Protein AF-A0A923X790-F1 (afdb_monomer)

Nearest PDB structures (foldseek):
  6oiu-assembly2_B  TM=9.367E-01  e=1.792E-03  Toxoplasma gondii ME49
  4r5t-assembly1_A  TM=8.410E-01  e=2.350E-03  Plasmodium falciparum FcB1/Columbia
  4j3b-assembly1_A  TM=9.345E-01  e=3.828E-03  Plasmodium falciparum FcB1/Columbia
  8t83-assembly1_A  TM=8.402E-01  e=2.226E-03  Plasmodium falciparum
  8t7p-assembly1_A  TM=8.394E-01  e=4.504E-03  Plasmodium falciparum

Sequence (93 aa):
GKNPNSIYAFHGIFGKNFAAFNSNDGQTYAWNCDQILGIDKWNPQVAARLCNSFTFVKKLPTTQKEKAVAQITRVLADANLSKNSRELLEKCI

Structure (mmCIF, N/CA/C/O backbone):
data_AF-A0A923X790-F1
#
_entry.id   AF-A0A923X790-F1
#
loop_
_atom_site.group_PDB
_atom_site.id
_atom_site.type_symbol
_atom_site.label_atom_id
_atom_site.label_alt_id
_atom_site.label_comp_id
_atom_site.label_asym_id
_atom_site.label_entity_id
_atom_site.label_seq_id
_atom_site.pdbx_PDB_ins_code
_atom_site.Cartn_x
_atom_site.Cartn_y
_atom_site.Cartn_z
_atom_site.occupancy
_atom_site.B_iso_or_equiv
_atom_site.auth_seq_id
_atom_site.auth_comp_id
_atom_site.auth_asym_id
_atom_site.auth_atom_id
_atom_site.pdbx_PDB_model_num
ATOM 1 N N . GLY A 1 1 ? 11.324 3.789 -24.883 1.00 40.81 1 GLY A N 1
ATOM 2 C CA . GLY A 1 1 ? 11.412 4.527 -23.607 1.00 40.81 1 GLY A CA 1
ATOM 3 C C . GLY A 1 1 ? 10.017 4.686 -23.046 1.00 40.81 1 GLY A C 1
ATOM 4 O O . GLY A 1 1 ? 9.139 5.100 -23.791 1.00 40.81 1 GLY A O 1
ATOM 5 N N . LYS A 1 2 ? 9.777 4.266 -21.797 1.00 47.09 2 LYS A N 1
ATOM 6 C CA . LYS A 1 2 ? 8.452 4.346 -21.159 1.00 47.09 2 LYS A CA 1
ATOM 7 C C . LYS A 1 2 ? 8.029 5.811 -21.023 1.00 47.09 2 LYS A C 1
ATOM 9 O O . LYS A 1 2 ? 8.810 6.651 -20.592 1.00 47.09 2 LYS A O 1
ATOM 14 N N . ASN A 1 3 ? 6.814 6.080 -21.482 1.00 46.72 3 ASN A N 1
ATOM 15 C CA . ASN A 1 3 ? 6.314 7.392 -21.864 1.00 46.72 3 ASN A CA 1
ATOM 16 C C . ASN A 1 3 ? 6.050 8.284 -20.622 1.00 46.72 3 ASN A C 1
ATOM 18 O O . ASN A 1 3 ? 5.297 7.858 -19.741 1.00 46.72 3 ASN A O 1
ATOM 22 N N . PRO A 1 4 ? 6.602 9.512 -20.543 1.00 50.41 4 PRO A N 1
ATOM 23 C CA . PRO A 1 4 ? 6.342 10.472 -19.458 1.00 50.41 4 PRO A CA 1
ATOM 24 C C . PRO A 1 4 ? 4.850 10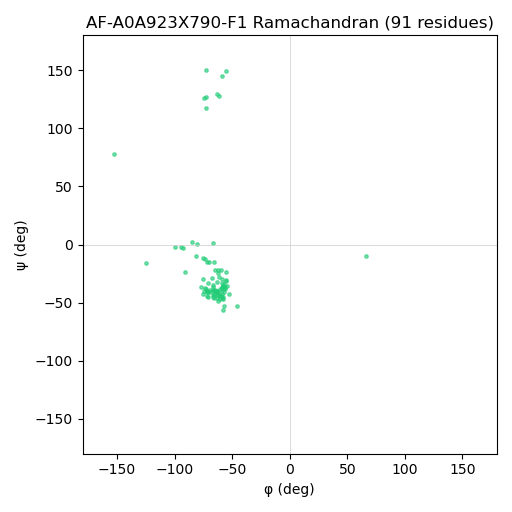.787 -19.248 1.00 50.41 4 PRO A C 1
ATOM 26 O O . PRO A 1 4 ? 4.428 11.139 -18.148 1.00 50.41 4 PRO A O 1
ATOM 29 N N . ASN A 1 5 ? 4.031 10.598 -20.286 1.00 55.62 5 ASN A N 1
ATOM 30 C CA . ASN A 1 5 ? 2.596 10.883 -20.273 1.00 55.62 5 ASN A CA 1
ATOM 31 C C . ASN A 1 5 ? 1.799 10.054 -19.247 1.00 55.62 5 ASN A C 1
ATOM 33 O O . ASN A 1 5 ? 0.797 10.543 -18.724 1.00 55.62 5 ASN A O 1
ATOM 37 N N . SER A 1 6 ? 2.251 8.843 -18.8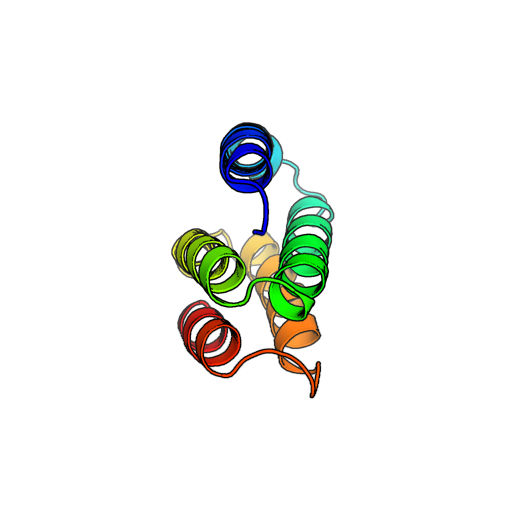84 1.00 59.09 6 SER A N 1
ATOM 38 C CA . SER A 1 6 ? 1.573 8.038 -17.853 1.00 59.09 6 SER A CA 1
ATOM 39 C C . SER A 1 6 ? 1.665 8.658 -16.459 1.00 59.09 6 SER A C 1
ATOM 41 O O . SER A 1 6 ? 0.753 8.477 -15.661 1.00 59.09 6 SER A O 1
ATOM 43 N N . ILE A 1 7 ? 2.725 9.418 -16.165 1.00 55.62 7 ILE A N 1
ATOM 44 C CA . ILE A 1 7 ? 2.925 10.058 -14.856 1.00 55.62 7 ILE A CA 1
ATOM 45 C C . ILE A 1 7 ? 1.970 11.252 -14.690 1.00 55.62 7 ILE A C 1
ATOM 47 O O . ILE A 1 7 ? 1.412 11.454 -13.613 1.00 55.62 7 ILE A O 1
ATOM 51 N N . TYR A 1 8 ? 1.707 12.010 -15.757 1.00 56.81 8 TYR A N 1
ATOM 52 C CA . TYR A 1 8 ? 0.780 13.149 -15.717 1.00 56.81 8 TYR A CA 1
ATOM 53 C C . TYR A 1 8 ? -0.692 12.725 -15.680 1.00 56.81 8 TYR A C 1
ATOM 55 O O . TYR A 1 8 ? -1.453 13.254 -14.868 1.00 56.81 8 TYR A O 1
ATOM 63 N N . ALA A 1 9 ? -1.086 11.728 -16.485 1.00 60.97 9 ALA A N 1
ATOM 64 C CA . ALA A 1 9 ? -2.426 11.132 -16.404 1.00 60.97 9 ALA A CA 1
ATOM 65 C C . ALA A 1 9 ? -2.712 10.618 -14.984 1.00 60.97 9 ALA A C 1
ATOM 67 O O . ALA A 1 9 ? -3.795 10.796 -14.434 1.00 60.97 9 ALA A O 1
ATOM 68 N N . PHE A 1 10 ? -1.687 10.060 -14.354 1.00 58.06 10 PHE A N 1
ATOM 69 C CA . PHE A 1 10 ? -1.738 9.546 -13.006 1.00 58.06 10 PHE A CA 1
ATOM 70 C C . PHE A 1 10 ? -1.824 10.601 -11.906 1.00 58.06 10 PHE A C 1
ATOM 72 O O . PHE A 1 10 ? -2.643 10.456 -11.004 1.00 58.06 10 PHE A O 1
ATOM 79 N N . HIS A 1 11 ? -1.037 11.677 -11.982 1.00 57.75 11 HIS A N 1
ATOM 80 C CA . HIS A 1 11 ? -1.189 12.809 -11.068 1.00 57.75 11 HIS A CA 1
ATOM 81 C C . HIS A 1 11 ? -2.614 13.387 -11.137 1.00 57.75 11 HIS A C 1
ATOM 83 O O . HIS A 1 11 ? -3.192 13.720 -10.101 1.00 57.75 11 HIS A O 1
ATOM 89 N N . GLY A 1 12 ? -3.215 13.420 -12.333 1.00 57.75 12 GLY A N 1
ATOM 90 C CA . GLY A 1 12 ? -4.614 13.806 -12.526 1.00 57.75 12 GLY A CA 1
ATOM 91 C C . GLY A 1 12 ? -5.619 12.833 -11.898 1.00 57.75 12 GLY A C 1
ATOM 92 O O . GLY A 1 12 ? -6.601 13.269 -11.301 1.00 57.75 12 GLY A O 1
ATOM 93 N N . ILE A 1 13 ? -5.373 11.524 -11.985 1.00 56.28 13 ILE A N 1
ATOM 94 C CA . ILE A 1 13 ? -6.229 10.498 -11.373 1.00 56.28 13 ILE A CA 1
ATOM 95 C C . ILE A 1 13 ? -6.099 10.517 -9.843 1.00 56.28 13 ILE A C 1
ATOM 97 O O . ILE A 1 13 ? -7.105 10.540 -9.141 1.00 56.28 13 ILE A O 1
ATOM 101 N N . PHE A 1 14 ? -4.880 10.594 -9.307 1.00 56.44 14 PHE A N 1
ATOM 102 C CA . PHE A 1 14 ? -4.645 10.607 -7.863 1.00 56.44 14 PHE A CA 1
ATOM 103 C C . PHE A 1 14 ? -5.199 11.876 -7.194 1.00 56.44 14 PHE A C 1
ATOM 105 O O . PHE A 1 14 ? -5.819 11.793 -6.135 1.00 56.44 14 PHE A O 1
ATOM 112 N N . GLY A 1 15 ? -5.066 13.040 -7.844 1.00 54.75 15 GLY A N 1
ATOM 113 C CA . GLY A 1 15 ? -5.672 14.295 -7.383 1.00 54.75 15 GLY A CA 1
ATOM 114 C C . GLY A 1 15 ? -7.205 14.255 -7.360 1.00 54.75 15 GLY A C 1
ATOM 115 O O . GLY A 1 15 ? -7.815 14.699 -6.389 1.00 54.75 15 GLY A O 1
ATOM 116 N N . LYS A 1 16 ? -7.840 13.652 -8.377 1.00 52.22 16 LYS A N 1
ATOM 117 C CA . LYS A 1 16 ? -9.296 13.413 -8.392 1.00 52.22 16 LYS A CA 1
ATOM 118 C C . LYS A 1 16 ? -9.731 12.397 -7.330 1.00 52.22 16 LYS A C 1
ATOM 120 O O . LYS A 1 16 ? -10.788 12.555 -6.728 1.00 52.22 16 LYS A O 1
ATOM 125 N N . ASN A 1 17 ? -8.904 11.392 -7.049 1.00 54.62 17 ASN A N 1
ATOM 126 C CA . ASN A 1 17 ? -9.209 10.368 -6.054 1.00 54.62 17 ASN A CA 1
ATOM 127 C C . ASN A 1 17 ? -9.053 10.850 -4.617 1.00 54.62 17 ASN A C 1
ATOM 129 O O . ASN A 1 17 ? -9.805 10.386 -3.772 1.00 54.62 17 ASN A O 1
ATOM 133 N N . PHE A 1 18 ? -8.164 11.804 -4.326 1.00 51.69 18 PHE A N 1
ATOM 134 C CA . PHE A 1 18 ? -8.096 12.430 -2.999 1.00 51.69 18 PHE A CA 1
ATOM 135 C C . PHE A 1 18 ? -9.428 13.099 -2.615 1.00 51.69 18 PHE A C 1
ATOM 137 O O . PHE A 1 18 ? -9.835 13.049 -1.459 1.00 51.69 18 PHE A O 1
ATOM 144 N N . ALA A 1 19 ? -10.164 13.639 -3.594 1.00 49.00 19 ALA A N 1
ATOM 145 C CA . ALA A 1 19 ? -11.530 14.119 -3.386 1.00 49.00 19 ALA A CA 1
ATOM 146 C C . ALA A 1 19 ? -12.541 12.968 -3.172 1.00 49.00 19 ALA A C 1
ATOM 148 O O . ALA A 1 19 ? -13.468 13.104 -2.377 1.00 49.00 19 ALA A O 1
ATOM 149 N N . ALA A 1 20 ? -12.338 11.813 -3.820 1.00 51.66 20 ALA A N 1
ATOM 150 C CA . ALA A 1 20 ? -13.153 10.601 -3.656 1.00 51.66 20 ALA A CA 1
ATOM 151 C C . ALA A 1 20 ? -12.789 9.745 -2.418 1.00 51.66 20 ALA A C 1
ATOM 153 O O . ALA A 1 20 ? -13.524 8.822 -2.063 1.00 51.66 20 ALA A O 1
ATOM 154 N N . PHE A 1 21 ? -11.679 10.042 -1.730 1.00 54.53 21 PHE A N 1
ATOM 155 C CA . PHE A 1 21 ? -11.246 9.367 -0.495 1.00 54.53 21 PHE A CA 1
ATOM 156 C C . PHE A 1 21 ? -12.208 9.600 0.682 1.00 54.53 21 PHE A C 1
ATOM 158 O O . PHE A 1 21 ? -12.160 8.857 1.658 1.00 54.53 21 PHE A O 1
ATOM 165 N N . ASN A 1 22 ? -13.109 10.582 0.565 1.00 55.41 22 ASN A N 1
ATOM 166 C CA . ASN A 1 22 ? -14.182 10.846 1.524 1.00 55.41 22 ASN A CA 1
ATOM 167 C C . ASN A 1 22 ? -15.448 10.001 1.299 1.00 55.41 22 ASN A C 1
ATOM 169 O O . ASN A 1 22 ? -16.420 10.181 2.031 1.00 55.41 22 ASN A O 1
ATOM 173 N N . SER A 1 23 ? -15.480 9.084 0.321 1.00 55.03 23 SER A N 1
ATOM 174 C CA . SER A 1 23 ? -16.580 8.117 0.257 1.00 55.03 23 SER A CA 1
ATOM 175 C C . SER A 1 23 ? -16.387 7.061 1.357 1.00 55.03 23 SER A C 1
ATOM 177 O O . SER A 1 23 ? -15.327 6.446 1.503 1.00 55.03 23 SER A O 1
ATOM 179 N N . ASN A 1 24 ? -17.414 6.866 2.181 1.00 57.66 24 ASN A N 1
ATOM 180 C CA . ASN A 1 24 ? -17.386 5.972 3.344 1.00 57.66 24 ASN A CA 1
ATOM 181 C C . ASN A 1 24 ? -17.256 4.475 2.984 1.00 57.66 24 ASN A C 1
ATOM 183 O O . ASN A 1 24 ? -17.206 3.635 3.882 1.00 57.66 24 ASN A O 1
ATOM 187 N N . ASP A 1 25 ? -17.161 4.108 1.704 1.00 61.97 25 ASP A N 1
ATOM 188 C CA . ASP A 1 25 ? -17.364 2.728 1.248 1.00 61.97 25 ASP A CA 1
ATOM 189 C C . ASP A 1 25 ? -16.092 1.890 1.122 1.00 61.97 25 ASP A C 1
ATOM 191 O O . ASP A 1 25 ? -16.158 0.708 0.799 1.00 61.97 25 ASP A O 1
ATOM 195 N N . GLY A 1 26 ? -14.911 2.451 1.380 1.00 63.62 26 GLY A N 1
ATOM 196 C CA . GLY A 1 26 ? -13.643 1.713 1.325 1.00 63.62 26 GLY A CA 1
ATOM 197 C C . GLY A 1 26 ? -13.219 1.211 -0.066 1.00 63.62 26 GLY A C 1
ATOM 198 O O . GLY A 1 26 ? -12.064 0.824 -0.246 1.00 63.62 26 GLY A O 1
ATOM 199 N N . GLN A 1 27 ? -14.100 1.304 -1.067 1.00 74.00 27 GLN A N 1
ATOM 200 C CA . GLN A 1 27 ? -13.832 1.012 -2.477 1.00 74.00 27 GLN A CA 1
ATOM 201 C C . GLN A 1 27 ? -12.675 1.862 -3.020 1.00 74.00 27 GLN A C 1
ATOM 203 O O . GLN A 1 27 ? -11.851 1.371 -3.788 1.00 74.00 27 GLN A O 1
ATOM 208 N N . THR A 1 28 ? -12.542 3.105 -2.544 1.00 77.44 28 THR A N 1
ATOM 209 C CA . THR A 1 28 ? -11.432 3.989 -2.919 1.00 77.44 28 THR A CA 1
ATOM 210 C C . THR A 1 28 ? -10.078 3.434 -2.462 1.00 77.44 28 THR A C 1
ATOM 212 O O . THR A 1 28 ? -9.114 3.488 -3.225 1.00 77.44 28 THR A O 1
ATOM 215 N N . TYR A 1 29 ? -9.972 2.842 -1.264 1.00 83.56 29 TYR A N 1
ATOM 216 C CA . TYR A 1 29 ? -8.711 2.240 -0.800 1.00 83.56 29 TYR A CA 1
ATOM 217 C C . TYR A 1 29 ? -8.330 1.021 -1.645 1.00 83.56 29 TYR A C 1
ATOM 219 O O . TYR A 1 29 ? -7.172 0.893 -2.044 1.00 83.56 29 TYR A O 1
ATOM 227 N N . ALA A 1 30 ? -9.309 0.162 -1.952 1.00 85.75 30 ALA A N 1
ATOM 228 C CA . ALA A 1 30 ? -9.109 -1.040 -2.758 1.00 85.75 30 ALA A CA 1
ATOM 229 C C . ALA A 1 30 ? -8.636 -0.690 -4.174 1.00 85.75 30 ALA A C 1
ATOM 231 O O . ALA A 1 30 ? -7.607 -1.191 -4.623 1.00 85.75 30 ALA A O 1
ATOM 232 N N . TRP A 1 31 ? -9.321 0.254 -4.823 1.00 84.81 31 TRP A N 1
ATOM 233 C CA . TRP A 1 31 ? -8.980 0.707 -6.166 1.00 84.81 31 TRP A CA 1
ATOM 234 C C . TRP A 1 31 ? -7.567 1.309 -6.234 1.00 84.81 31 TRP A C 1
ATOM 236 O O . TRP A 1 31 ? -6.796 0.966 -7.129 1.00 84.81 31 TRP A O 1
ATOM 246 N N . ASN A 1 32 ? -7.178 2.152 -5.265 1.00 83.62 32 ASN A N 1
ATOM 247 C CA . ASN A 1 32 ? -5.825 2.727 -5.236 1.00 83.62 32 ASN A CA 1
ATOM 248 C C . ASN A 1 32 ? -4.749 1.650 -5.024 1.00 83.62 32 ASN A C 1
ATOM 250 O O . ASN A 1 32 ? -3.694 1.700 -5.656 1.00 83.62 32 ASN A O 1
ATOM 254 N N . CYS A 1 33 ? -5.025 0.666 -4.168 1.00 89.44 33 CYS A N 1
ATOM 255 C CA . CYS A 1 33 ? -4.153 -0.485 -3.949 1.00 89.44 33 CYS A CA 1
ATOM 256 C C . CYS A 1 33 ? -3.955 -1.316 -5.229 1.00 89.44 33 CYS A C 1
ATOM 258 O O . CYS A 1 33 ? -2.827 -1.688 -5.554 1.00 89.44 33 CYS A O 1
ATOM 260 N N . ASP A 1 34 ? -5.016 -1.535 -6.008 1.00 89.56 34 ASP A N 1
ATOM 261 C CA . ASP A 1 34 ? -4.925 -2.243 -7.290 1.00 89.56 34 ASP A CA 1
ATOM 262 C C . ASP A 1 34 ? -4.120 -1.457 -8.333 1.00 89.56 34 ASP A C 1
ATOM 264 O O . ASP A 1 34 ? -3.342 -2.047 -9.086 1.00 89.56 34 ASP A O 1
ATOM 268 N N . GLN A 1 35 ? -4.238 -0.124 -8.352 1.00 86.62 35 GLN A N 1
ATOM 269 C CA . GLN A 1 35 ? -3.395 0.708 -9.216 1.00 86.62 35 GLN A CA 1
ATOM 270 C C . GLN A 1 35 ? -1.917 0.625 -8.829 1.00 86.62 35 GLN A C 1
ATOM 272 O O . GLN A 1 35 ? -1.071 0.537 -9.720 1.00 86.62 35 GLN A O 1
ATOM 277 N N . ILE A 1 36 ? -1.596 0.622 -7.529 1.00 89.12 36 ILE A N 1
ATOM 278 C CA . ILE A 1 36 ? -0.219 0.424 -7.054 1.00 89.12 36 ILE A CA 1
ATOM 279 C C . ILE A 1 36 ? 0.319 -0.902 -7.588 1.00 89.12 36 ILE A C 1
ATOM 281 O O . ILE A 1 36 ? 1.354 -0.895 -8.246 1.00 89.12 36 ILE A O 1
ATOM 285 N N . LEU A 1 37 ? -0.401 -2.011 -7.388 1.00 90.69 37 LEU A N 1
ATOM 286 C CA . LEU A 1 37 ? 0.010 -3.331 -7.881 1.00 90.69 37 LEU A CA 1
ATOM 287 C C . LEU A 1 37 ? 0.189 -3.362 -9.403 1.00 90.69 37 LEU A C 1
ATOM 289 O O . LEU A 1 37 ? 1.149 -3.940 -9.912 1.00 90.69 37 LEU A O 1
ATOM 293 N N . GLY A 1 38 ? -0.723 -2.737 -10.148 1.00 89.69 38 GLY A N 1
ATOM 294 C CA . GLY A 1 38 ? -0.640 -2.659 -11.603 1.00 89.69 38 GLY A CA 1
ATOM 295 C C . GLY A 1 38 ? 0.585 -1.882 -12.083 1.00 89.69 38 GLY A C 1
ATOM 296 O O . GLY A 1 38 ? 1.263 -2.319 -13.012 1.00 89.69 38 GLY A O 1
ATOM 297 N N . ILE A 1 39 ? 0.883 -0.746 -11.449 1.00 87.88 39 ILE A N 1
ATOM 298 C CA . ILE A 1 39 ? 2.008 0.122 -11.812 1.00 87.88 39 ILE A CA 1
ATOM 299 C C . ILE A 1 39 ? 3.333 -0.474 -11.365 1.00 87.88 39 ILE A C 1
ATOM 301 O O . ILE A 1 39 ? 4.295 -0.425 -12.126 1.00 87.88 39 ILE A O 1
ATOM 305 N N . ASP A 1 40 ? 3.393 -1.067 -10.177 1.00 92.50 40 ASP A N 1
ATOM 306 C CA . ASP A 1 40 ? 4.622 -1.607 -9.601 1.00 92.50 40 ASP A CA 1
ATOM 307 C C . ASP A 1 40 ? 5.266 -2.660 -10.514 1.00 92.50 40 ASP A C 1
ATOM 309 O O . ASP A 1 40 ? 6.476 -2.632 -10.729 1.00 92.50 40 ASP A O 1
ATOM 313 N N . LYS A 1 41 ? 4.445 -3.467 -11.202 1.00 90.75 41 LYS A N 1
ATOM 314 C CA . LYS A 1 41 ? 4.891 -4.461 -12.195 1.00 90.75 41 LYS A CA 1
ATOM 315 C C . LYS A 1 41 ? 5.749 -3.886 -13.321 1.00 90.75 41 LYS A C 1
ATOM 317 O O . LYS A 1 41 ? 6.586 -4.592 -13.877 1.00 90.75 41 LYS A O 1
ATOM 322 N N . TRP A 1 42 ? 5.528 -2.633 -13.720 1.00 88.81 42 TRP A N 1
ATOM 323 C CA . TRP A 1 42 ? 6.217 -2.037 -14.869 1.00 88.81 42 TRP A CA 1
ATOM 324 C C . TRP A 1 42 ? 6.948 -0.730 -14.546 1.00 88.81 42 TRP A C 1
ATOM 326 O O . TRP A 1 42 ? 7.797 -0.312 -15.338 1.00 88.81 42 TRP A O 1
ATOM 336 N N . ASN A 1 43 ? 6.664 -0.084 -13.420 1.00 87.50 43 ASN A N 1
ATOM 337 C CA . ASN A 1 43 ? 7.339 1.118 -12.948 1.00 87.50 43 ASN A CA 1
ATOM 338 C C . ASN A 1 43 ? 7.300 1.230 -11.407 1.00 87.50 43 ASN A C 1
ATOM 340 O O . ASN A 1 43 ? 6.543 2.040 -10.857 1.00 87.50 43 ASN A O 1
ATOM 344 N N . PRO A 1 44 ? 8.167 0.474 -10.707 1.00 90.38 44 PRO A N 1
ATOM 345 C CA . PRO A 1 44 ? 8.262 0.492 -9.245 1.00 90.38 44 PRO A CA 1
ATOM 346 C C . PRO A 1 44 ? 8.506 1.881 -8.639 1.00 90.38 44 PRO A C 1
ATOM 348 O O . PRO A 1 44 ? 8.068 2.169 -7.531 1.00 90.38 44 PRO A O 1
ATOM 351 N N . GLN A 1 45 ? 9.196 2.778 -9.353 1.00 87.38 45 GLN A N 1
ATOM 352 C CA . GLN A 1 45 ? 9.492 4.123 -8.842 1.00 87.38 45 GLN A CA 1
ATOM 353 C C . GLN A 1 45 ? 8.230 4.986 -8.741 1.00 87.38 45 GLN A C 1
ATOM 355 O O . GLN A 1 45 ? 8.039 5.708 -7.761 1.00 87.38 45 GLN A O 1
ATOM 360 N N . VAL A 1 46 ? 7.348 4.896 -9.740 1.00 85.81 46 VAL A N 1
ATOM 361 C CA . VAL A 1 46 ? 6.066 5.612 -9.726 1.00 85.81 46 VAL A CA 1
ATOM 362 C C . VAL A 1 46 ? 5.113 4.989 -8.708 1.00 85.81 46 VAL A C 1
ATOM 364 O O . VAL A 1 46 ? 4.457 5.731 -7.978 1.00 85.81 46 VAL A O 1
ATOM 367 N N . ALA A 1 47 ? 5.087 3.657 -8.597 1.00 89.62 47 ALA A N 1
ATOM 368 C CA . ALA A 1 47 ? 4.314 2.966 -7.565 1.00 89.62 47 ALA A 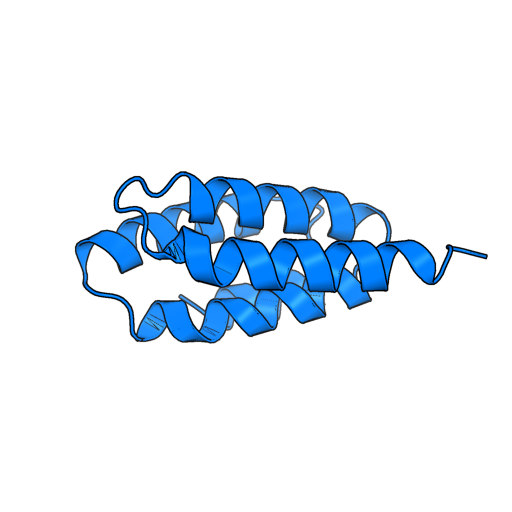CA 1
ATOM 369 C C . ALA A 1 47 ? 4.733 3.405 -6.152 1.00 89.62 47 ALA A C 1
ATOM 371 O O . ALA A 1 47 ? 3.890 3.827 -5.366 1.00 89.62 47 ALA A O 1
ATOM 372 N N . ALA A 1 48 ? 6.035 3.454 -5.864 1.00 89.31 48 ALA A N 1
ATOM 373 C CA . ALA A 1 48 ? 6.545 3.938 -4.584 1.00 89.31 48 ALA A CA 1
ATOM 374 C C . ALA A 1 48 ? 6.117 5.387 -4.274 1.00 89.31 48 ALA A C 1
ATOM 376 O O . ALA A 1 48 ? 5.778 5.717 -3.134 1.00 89.31 48 ALA A O 1
ATOM 377 N N . ARG A 1 49 ? 6.069 6.270 -5.284 1.00 85.94 49 ARG A N 1
ATOM 378 C CA . ARG A 1 49 ? 5.584 7.649 -5.101 1.00 85.94 49 ARG A CA 1
ATOM 379 C C . ARG A 1 49 ? 4.111 7.695 -4.678 1.00 85.94 49 ARG A C 1
ATOM 381 O O . ARG A 1 49 ? 3.765 8.578 -3.899 1.00 85.94 49 ARG A O 1
ATOM 388 N N . LEU A 1 50 ? 3.279 6.747 -5.114 1.00 84.25 50 LEU A N 1
ATOM 389 C CA . LEU A 1 50 ? 1.910 6.610 -4.599 1.00 84.25 50 LEU A CA 1
ATOM 390 C C . LEU A 1 50 ? 1.847 6.089 -3.185 1.00 84.25 5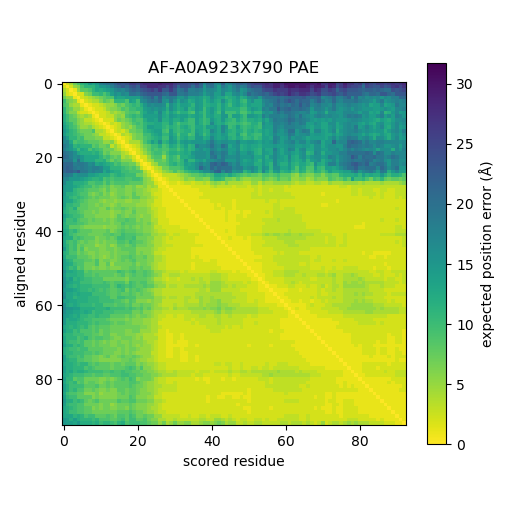0 LEU A C 1
ATOM 392 O O . LEU A 1 50 ? 1.011 6.551 -2.415 1.00 84.25 50 LEU A O 1
ATOM 396 N N . CYS A 1 51 ? 2.684 5.106 -2.853 1.00 89.12 51 CYS A N 1
ATOM 397 C CA . CYS A 1 51 ? 2.686 4.527 -1.518 1.00 89.12 51 CYS A CA 1
ATOM 398 C C . CYS A 1 51 ? 2.911 5.625 -0.468 1.00 89.12 51 CYS A C 1
ATOM 400 O O . CYS A 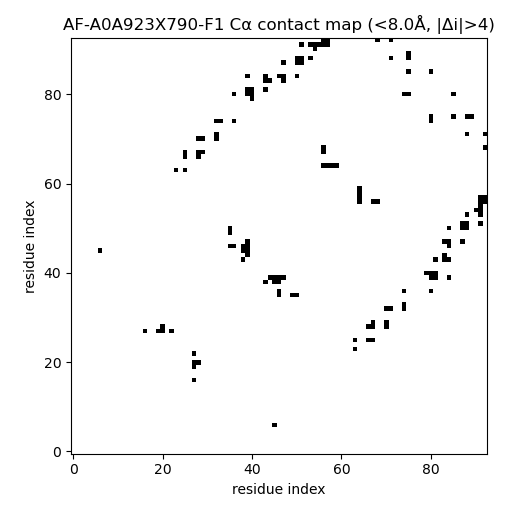1 51 ? 2.238 5.641 0.555 1.00 89.12 51 CYS A O 1
ATOM 402 N N . ASN A 1 52 ? 3.752 6.626 -0.762 1.00 84.06 52 ASN A N 1
ATOM 403 C CA . ASN A 1 52 ? 3.935 7.801 0.101 1.00 84.06 52 ASN A CA 1
ATOM 404 C C . ASN A 1 52 ? 2.650 8.601 0.355 1.00 84.06 52 ASN A C 1
ATOM 406 O O . ASN A 1 52 ? 2.492 9.216 1.414 1.00 84.06 52 ASN A O 1
ATOM 410 N N . SER A 1 53 ? 1.711 8.598 -0.586 1.00 79.88 53 SER A N 1
ATOM 411 C CA . SER A 1 53 ? 0.424 9.247 -0.388 1.00 79.88 53 SER A CA 1
ATOM 412 C C . SER A 1 53 ? -0.461 8.515 0.617 1.00 79.88 53 SER A C 1
ATOM 414 O O . SER A 1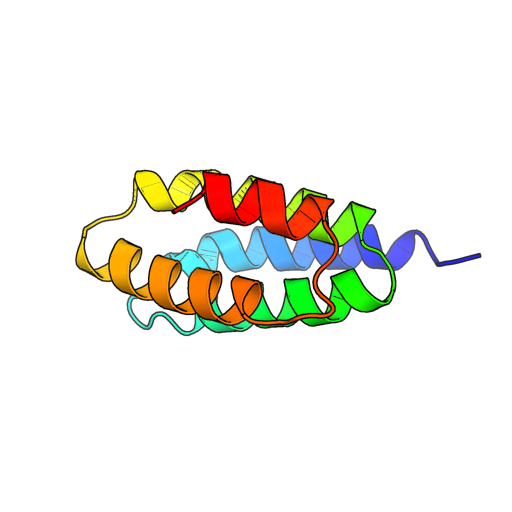 53 ? -1.375 9.143 1.118 1.00 79.88 53 SER A O 1
ATOM 416 N N . PHE A 1 54 ? -0.190 7.259 0.990 1.00 83.56 54 PHE A N 1
ATOM 417 C CA . PHE A 1 54 ? -0.942 6.538 2.031 1.00 83.56 54 PHE A CA 1
ATOM 418 C C . PHE A 1 54 ? -0.522 6.899 3.467 1.00 83.56 54 PHE A C 1
ATOM 420 O O . PHE A 1 54 ? -1.121 6.419 4.426 1.00 83.56 54 PHE A O 1
ATOM 427 N N . THR A 1 55 ? 0.445 7.800 3.658 1.00 83.00 55 THR A N 1
ATOM 428 C CA . THR A 1 55 ? 0.900 8.227 4.997 1.00 83.00 55 THR A CA 1
ATOM 429 C C . THR A 1 55 ? -0.204 8.853 5.862 1.00 83.00 55 THR A C 1
ATOM 431 O O . THR A 1 55 ? -0.103 8.840 7.091 1.00 83.00 55 THR A O 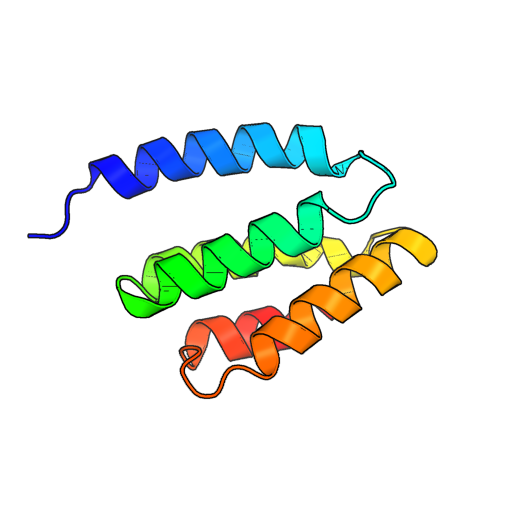1
ATOM 434 N N . PHE A 1 56 ? -1.291 9.360 5.265 1.00 80.81 56 PHE A N 1
ATOM 435 C CA . PHE A 1 56 ? -2.443 9.872 6.015 1.00 80.81 56 PHE A CA 1
ATOM 436 C C . PHE A 1 56 ? -3.329 8.777 6.621 1.00 80.81 56 PHE A C 1
ATOM 438 O O . PHE A 1 56 ? -4.166 9.111 7.455 1.00 80.81 56 PHE A O 1
ATOM 445 N N . VAL A 1 57 ? -3.157 7.496 6.263 1.00 85.50 57 VAL A N 1
ATOM 446 C CA . VAL A 1 57 ? -3.953 6.384 6.821 1.00 85.50 57 VAL A CA 1
ATOM 447 C C . VAL A 1 57 ? -3.895 6.363 8.348 1.00 85.50 57 VAL A C 1
ATOM 449 O O . VAL A 1 57 ? -4.910 6.145 9.005 1.00 85.50 57 VAL A O 1
ATOM 452 N N . LYS A 1 58 ? -2.745 6.719 8.933 1.00 85.31 58 LYS A N 1
ATOM 453 C CA . LYS A 1 58 ? -2.572 6.851 10.390 1.00 85.31 58 LYS A CA 1
ATOM 454 C C . LYS A 1 58 ? -3.457 7.920 11.037 1.00 85.31 58 LYS A C 1
ATOM 456 O O . LYS A 1 58 ? -3.680 7.850 12.240 1.00 85.31 58 LYS A O 1
ATOM 461 N N . LYS A 1 59 ? -3.933 8.895 10.258 1.00 86.25 59 LYS A N 1
ATOM 462 C CA . LYS A 1 59 ? -4.775 10.020 10.693 1.00 86.25 59 LYS A CA 1
ATOM 463 C C . LYS A 1 59 ? -6.266 9.804 10.399 1.00 86.25 59 LYS A C 1
ATOM 465 O O . LYS A 1 59 ? -7.065 10.678 10.719 1.00 86.25 59 LYS A O 1
ATOM 470 N N . LEU A 1 60 ? -6.644 8.692 9.764 1.00 84.81 60 LEU A N 1
ATOM 471 C CA . LEU A 1 60 ? -8.043 8.395 9.459 1.00 84.81 60 LEU A CA 1
ATOM 472 C C . LEU A 1 60 ? -8.828 8.010 10.727 1.00 84.81 60 LEU A C 1
ATOM 474 O O . LEU A 1 60 ? -8.255 7.400 11.634 1.00 84.81 60 LEU A O 1
ATOM 478 N N . PRO A 1 61 ? -10.147 8.285 10.775 1.00 88.38 61 PRO A N 1
ATOM 479 C CA . PRO A 1 61 ? -11.038 7.715 11.784 1.00 88.38 61 PRO A CA 1
ATOM 480 C C . PRO A 1 61 ? -10.978 6.182 11.786 1.00 88.38 61 PRO A C 1
ATOM 482 O O . PRO A 1 61 ? -10.793 5.581 10.727 1.00 88.38 61 PRO A O 1
ATOM 485 N N . THR A 1 62 ? -11.194 5.549 12.942 1.00 87.69 62 THR A N 1
ATOM 486 C CA . THR A 1 62 ? -11.006 4.100 13.163 1.00 87.69 62 THR A CA 1
ATOM 487 C C . THR A 1 62 ? -11.604 3.224 12.060 1.00 87.69 62 THR A C 1
ATOM 489 O O . THR A 1 62 ? -10.877 2.459 11.434 1.00 87.69 62 THR A O 1
ATOM 492 N N . THR A 1 63 ? -12.885 3.404 11.725 1.00 86.44 63 THR A N 1
ATOM 493 C CA . THR A 1 63 ? -13.575 2.607 10.693 1.00 86.44 63 THR A CA 1
ATOM 494 C C . THR A 1 63 ? -12.937 2.739 9.307 1.00 86.44 63 THR A C 1
ATOM 496 O O . THR A 1 63 ? -12.838 1.770 8.558 1.00 86.44 63 THR A O 1
ATOM 499 N N . GLN A 1 64 ? -12.480 3.939 8.949 1.00 84.25 64 GLN A N 1
ATOM 500 C CA . GLN A 1 64 ? -11.835 4.193 7.659 1.00 84.25 64 GLN A CA 1
ATOM 501 C C . GLN A 1 64 ? -10.389 3.685 7.657 1.00 84.25 64 GLN A C 1
ATOM 503 O O . GLN A 1 64 ? -9.926 3.136 6.657 1.00 84.25 64 GLN A O 1
ATOM 508 N N . LYS A 1 65 ? -9.694 3.811 8.795 1.00 88.31 65 LYS A N 1
ATOM 509 C CA . LYS A 1 65 ? -8.352 3.264 8.994 1.00 88.31 65 LYS A CA 1
ATOM 510 C C . LYS A 1 65 ? -8.352 1.746 8.834 1.00 88.31 65 LYS A C 1
ATOM 512 O O . LYS A 1 65 ? -7.517 1.239 8.099 1.00 88.31 65 LYS A O 1
ATOM 517 N N . GLU A 1 66 ? -9.296 1.031 9.442 1.00 90.38 66 GLU A N 1
ATOM 518 C CA . GLU A 1 66 ? -9.415 -0.430 9.315 1.00 90.38 66 GLU A CA 1
ATOM 519 C C . GLU A 1 66 ? -9.588 -0.870 7.856 1.00 90.38 66 GLU A C 1
ATOM 521 O O . GLU A 1 66 ? -8.877 -1.760 7.386 1.00 90.38 66 GLU A O 1
ATOM 526 N N . LYS A 1 67 ? -10.464 -0.193 7.100 1.00 88.69 67 LYS A N 1
ATOM 527 C CA . LYS A 1 67 ? -10.662 -0.462 5.666 1.00 88.69 67 LYS A CA 1
ATOM 528 C C . LYS A 1 67 ? -9.391 -0.212 4.854 1.00 88.69 67 LYS A C 1
ATOM 530 O O . LYS A 1 67 ? -9.052 -1.015 3.986 1.00 88.69 67 LYS A O 1
ATOM 535 N N . ALA A 1 68 ? -8.682 0.882 5.130 1.00 88.94 68 ALA A N 1
ATOM 536 C CA . ALA A 1 68 ? -7.429 1.204 4.456 1.00 88.94 68 ALA A CA 1
ATOM 537 C C . ALA A 1 68 ? -6.324 0.188 4.785 1.00 88.94 68 ALA A C 1
ATOM 539 O O . ALA A 1 68 ? -5.669 -0.315 3.874 1.00 88.94 68 ALA A O 1
ATOM 540 N N . VAL A 1 69 ? -6.158 -0.158 6.067 1.00 92.50 69 VAL A N 1
ATOM 541 C CA . VAL A 1 69 ? -5.185 -1.152 6.543 1.00 92.50 69 VAL A CA 1
ATOM 542 C C . VAL A 1 69 ? -5.446 -2.505 5.889 1.00 92.50 69 VAL A C 1
ATOM 544 O O . VAL A 1 69 ? -4.516 -3.083 5.341 1.00 92.50 69 VAL A O 1
ATOM 547 N N . ALA A 1 70 ? -6.699 -2.971 5.836 1.00 93.44 70 ALA A N 1
ATOM 548 C CA . ALA A 1 70 ? -7.042 -4.242 5.196 1.00 93.44 70 ALA A CA 1
ATOM 549 C C . ALA A 1 70 ? -6.602 -4.302 3.720 1.00 93.44 70 ALA A C 1
ATOM 551 O O . ALA A 1 70 ? -6.075 -5.318 3.261 1.00 93.44 70 ALA A O 1
ATOM 552 N N . GLN A 1 71 ? -6.769 -3.204 2.975 1.00 92.75 71 GLN A N 1
ATOM 553 C CA . GLN A 1 71 ? -6.342 -3.137 1.575 1.00 92.75 71 GLN A CA 1
ATOM 554 C C . GLN A 1 71 ? -4.821 -3.047 1.429 1.00 92.75 71 GLN A C 1
ATOM 556 O O . GLN A 1 71 ? -4.258 -3.710 0.559 1.00 92.75 71 GLN A O 1
ATOM 561 N N . ILE A 1 72 ? -4.139 -2.307 2.307 1.00 93.50 72 ILE A N 1
ATOM 562 C CA . ILE A 1 72 ? -2.672 -2.258 2.320 1.00 93.50 72 ILE A CA 1
ATOM 563 C C . ILE A 1 72 ? -2.091 -3.638 2.648 1.00 93.50 72 ILE A C 1
ATOM 565 O O . ILE A 1 72 ? -1.199 -4.105 1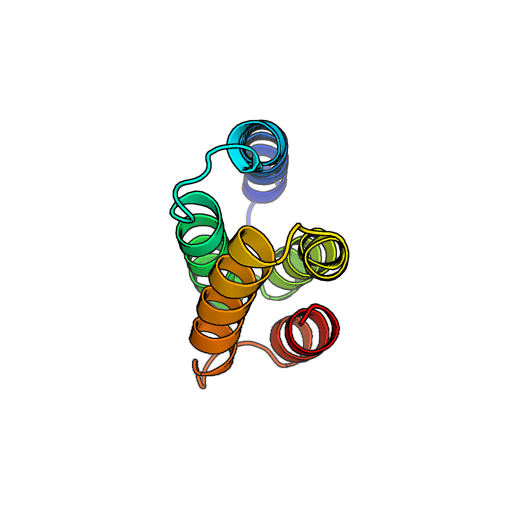.944 1.00 93.50 72 ILE A O 1
ATOM 569 N N . THR A 1 73 ? -2.619 -4.331 3.658 1.00 95.81 73 THR A N 1
ATOM 570 C CA . THR A 1 73 ? -2.195 -5.691 4.015 1.00 95.81 73 THR A CA 1
ATOM 571 C C . THR A 1 73 ? -2.383 -6.662 2.848 1.00 95.81 73 THR A C 1
ATOM 573 O O . THR A 1 73 ? -1.496 -7.473 2.590 1.00 95.81 73 THR A O 1
ATOM 576 N N . ARG A 1 74 ? -3.479 -6.543 2.081 1.00 95.56 74 ARG A N 1
ATOM 577 C CA . ARG A 1 74 ? -3.681 -7.329 0.852 1.00 95.56 74 ARG A CA 1
ATOM 578 C C . ARG A 1 74 ? -2.576 -7.082 -0.179 1.00 95.56 74 ARG A C 1
ATOM 580 O O . ARG A 1 74 ? -2.081 -8.039 -0.763 1.00 95.56 74 ARG A O 1
ATOM 587 N N . VAL A 1 75 ? -2.178 -5.828 -0.398 1.00 94.44 75 VAL A N 1
ATOM 588 C CA . VAL A 1 75 ? -1.081 -5.484 -1.324 1.00 94.44 75 VAL A CA 1
ATOM 589 C C . VAL A 1 75 ? 0.256 -6.023 -0.824 1.00 94.44 75 VAL A C 1
ATOM 591 O O . VAL A 1 75 ? 1.018 -6.588 -1.602 1.00 94.44 75 VAL A O 1
ATOM 594 N N . LEU A 1 76 ? 0.530 -5.906 0.478 1.00 96.25 76 LEU A N 1
ATOM 595 C CA . LEU A 1 76 ? 1.745 -6.439 1.098 1.00 96.25 76 LEU A CA 1
ATOM 596 C C . LEU A 1 76 ? 1.850 -7.969 0.986 1.00 96.25 76 LEU A C 1
ATOM 598 O O . LEU A 1 76 ? 2.961 -8.500 0.998 1.00 96.25 76 LEU A O 1
ATOM 602 N N . ALA A 1 77 ? 0.734 -8.683 0.841 1.00 96.56 77 ALA A N 1
ATOM 603 C CA . ALA A 1 77 ? 0.735 -10.124 0.608 1.00 96.56 77 ALA A CA 1
ATOM 604 C C . ALA A 1 77 ? 1.165 -10.522 -0.821 1.00 96.56 77 ALA A C 1
ATOM 606 O O . ALA A 1 77 ? 1.448 -11.696 -1.055 1.00 96.56 77 ALA A O 1
ATOM 607 N N . ASP A 1 78 ? 1.255 -9.585 -1.776 1.00 95.88 78 ASP A N 1
ATOM 608 C CA . ASP A 1 78 ? 1.757 -9.886 -3.121 1.00 95.88 78 ASP A CA 1
ATOM 609 C C . ASP A 1 78 ? 3.280 -10.106 -3.093 1.00 95.88 78 ASP A C 1
ATOM 611 O O . ASP A 1 78 ? 4.065 -9.206 -2.771 1.00 95.88 78 ASP A O 1
ATOM 615 N N . ALA A 1 79 ? 3.711 -11.319 -3.447 1.00 94.19 79 ALA A N 1
ATOM 616 C CA . ALA A 1 79 ? 5.118 -11.710 -3.489 1.00 94.19 79 ALA A CA 1
ATOM 617 C C . ALA A 1 79 ? 5.936 -10.945 -4.546 1.00 94.19 79 ALA A C 1
ATOM 619 O O . ALA A 1 79 ? 7.156 -10.856 -4.426 1.00 94.19 79 ALA A O 1
ATOM 620 N N . ASN A 1 80 ? 5.279 -10.383 -5.564 1.00 93.81 80 ASN A N 1
ATOM 621 C CA . ASN A 1 80 ? 5.923 -9.633 -6.642 1.00 93.81 80 ASN A CA 1
ATOM 622 C C . ASN A 1 80 ? 5.998 -8.129 -6.364 1.00 93.81 80 ASN A C 1
ATOM 624 O O . ASN A 1 80 ? 6.556 -7.396 -7.179 1.00 93.81 80 ASN A O 1
ATOM 628 N N . LEU A 1 81 ? 5.440 -7.663 -5.241 1.00 96.25 81 LEU A N 1
ATOM 629 C CA . LEU A 1 81 ? 5.524 -6.262 -4.854 1.00 96.25 81 LEU A CA 1
ATOM 630 C C . LEU A 1 81 ? 6.987 -5.864 -4.649 1.00 96.25 81 LEU A C 1
ATOM 632 O O . LEU A 1 81 ? 7.720 -6.485 -3.872 1.00 96.25 81 LEU A O 1
ATOM 636 N N . SER A 1 82 ? 7.400 -4.788 -5.310 1.00 96.50 82 SER A N 1
ATOM 637 C CA . SER A 1 82 ? 8.751 -4.269 -5.202 1.00 96.50 82 SER A CA 1
ATOM 638 C C . SER A 1 82 ? 9.094 -3.912 -3.758 1.00 96.50 82 SER A C 1
ATOM 640 O O . SER A 1 82 ? 8.272 -3.409 -2.985 1.00 96.50 82 SER A O 1
ATOM 642 N N . LYS A 1 83 ? 10.363 -4.129 -3.402 1.00 96.25 83 LYS A N 1
ATOM 643 C CA . LYS A 1 83 ? 10.885 -3.852 -2.060 1.00 96.25 83 LYS A CA 1
ATOM 644 C C . LYS A 1 83 ? 10.582 -2.421 -1.595 1.00 96.25 83 LYS A C 1
ATOM 646 O O . LYS A 1 83 ? 10.160 -2.227 -0.464 1.00 96.25 83 LYS A O 1
ATOM 651 N N . ASN A 1 84 ? 10.748 -1.432 -2.476 1.00 94.31 84 ASN A N 1
ATOM 652 C CA . ASN A 1 84 ? 10.517 -0.029 -2.128 1.00 94.31 84 ASN A CA 1
ATOM 653 C C . ASN A 1 84 ? 9.031 0.249 -1.838 1.00 94.31 84 ASN A C 1
ATOM 655 O O . ASN A 1 84 ? 8.698 0.873 -0.835 1.00 94.31 84 ASN A O 1
ATOM 659 N N . SER A 1 85 ? 8.123 -0.257 -2.680 1.00 94.69 85 SER A N 1
ATOM 660 C CA . SER A 1 85 ? 6.679 -0.113 -2.459 1.00 94.69 85 SER A CA 1
ATOM 661 C C . SER A 1 85 ? 6.231 -0.807 -1.170 1.00 94.69 85 SER A C 1
ATOM 663 O O . SER A 1 85 ? 5.444 -0.232 -0.418 1.00 94.69 85 SER A O 1
ATOM 665 N N . ARG A 1 86 ? 6.778 -1.996 -0.881 1.00 96.38 86 ARG A N 1
ATOM 666 C CA . ARG A 1 86 ? 6.554 -2.744 0.365 1.00 96.38 86 ARG A CA 1
ATOM 667 C C . ARG A 1 86 ? 6.960 -1.940 1.599 1.00 96.38 86 ARG A C 1
ATOM 669 O O . ARG A 1 86 ? 6.113 -1.682 2.448 1.00 96.38 86 ARG A O 1
ATOM 676 N N . GLU A 1 87 ? 8.208 -1.482 1.663 1.00 95.75 87 GLU A N 1
ATOM 677 C CA . GLU A 1 87 ? 8.731 -0.725 2.811 1.00 95.75 87 GLU A CA 1
ATOM 678 C C . GLU A 1 87 ? 7.928 0.557 3.086 1.00 95.75 87 GLU A C 1
ATOM 680 O O . GLU A 1 87 ? 7.742 0.956 4.237 1.00 95.75 87 GLU A O 1
ATOM 685 N N . LEU A 1 88 ? 7.451 1.233 2.037 1.00 94.38 88 LEU A N 1
ATOM 686 C CA . LEU A 1 88 ? 6.635 2.438 2.183 1.00 94.38 88 LEU A CA 1
ATOM 687 C C . LEU A 1 88 ? 5.228 2.127 2.699 1.00 94.38 88 LEU A C 1
ATOM 689 O O . LEU A 1 88 ? 4.725 2.853 3.556 1.00 94.38 88 LEU A O 1
ATOM 693 N N . LEU A 1 89 ? 4.600 1.057 2.211 1.00 93.75 89 LEU A N 1
ATOM 694 C CA . LEU A 1 89 ? 3.273 0.638 2.661 1.00 93.75 89 LEU A CA 1
ATOM 695 C C . LEU A 1 89 ? 3.286 0.096 4.095 1.00 93.75 89 LEU A C 1
ATOM 697 O O . LEU A 1 89 ? 2.398 0.442 4.871 1.00 93.75 89 LEU A O 1
ATOM 701 N N . GLU A 1 90 ? 4.316 -0.660 4.482 1.00 95.31 90 GLU A N 1
ATOM 702 C CA . GLU A 1 90 ? 4.522 -1.112 5.868 1.00 95.31 90 GLU A CA 1
ATOM 703 C C . GLU A 1 90 ? 4.620 0.070 6.840 1.00 95.31 90 GLU A C 1
ATOM 705 O O . GLU A 1 90 ? 4.088 0.018 7.944 1.00 95.31 90 GLU A O 1
ATOM 710 N N . LYS A 1 91 ? 5.225 1.186 6.415 1.00 93.44 91 LYS A N 1
ATOM 711 C CA . LYS A 1 91 ? 5.288 2.417 7.218 1.00 93.44 91 LYS A CA 1
ATOM 712 C C . LYS A 1 91 ? 3.949 3.144 7.337 1.00 93.44 91 LYS A C 1
ATOM 714 O O . LYS A 1 91 ? 3.861 4.048 8.170 1.00 93.44 91 LYS A O 1
ATOM 719 N N . CYS A 1 92 ? 2.944 2.831 6.519 1.00 89.38 92 CYS A N 1
ATOM 720 C CA . CYS A 1 92 ? 1.665 3.550 6.486 1.00 89.38 92 CYS A CA 1
ATOM 721 C C . CYS A 1 92 ? 0.595 2.967 7.417 1.00 89.38 92 CYS A C 1
ATOM 723 O O . CYS A 1 92 ? -0.309 3.710 7.807 1.00 89.38 92 CYS A O 1
ATOM 725 N N . ILE A 1 93 ? 0.698 1.686 7.775 1.00 89.19 93 ILE A N 1
ATOM 726 C CA . ILE A 1 93 ? -0.236 1.009 8.688 1.00 89.19 93 ILE A CA 1
ATOM 727 C C . ILE A 1 93 ? 0.211 1.088 10.150 1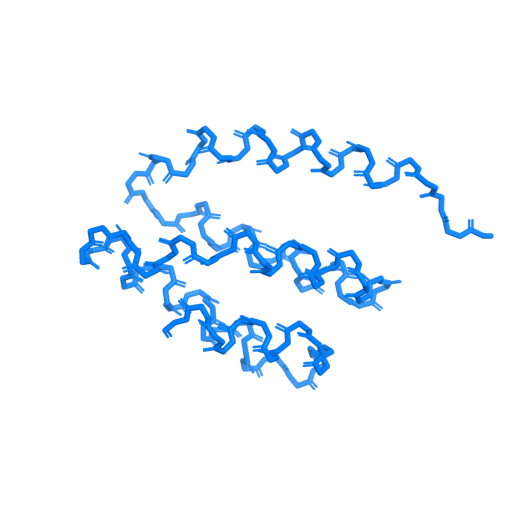.00 89.19 93 ILE A C 1
ATOM 729 O O . ILE A 1 93 ? 1.419 1.312 10.398 1.00 89.19 93 ILE A O 1
#

Radius of gyration: 12.74 Å; Cα contacts (8 Å, |Δi|>4): 76; chains: 1; bounding box: 29×26×37 Å

Foldseek 3Di:
DPDPVVLVVVVVVVVVLVVVLPPLPLVSLLVLLVVLVVCCLPPVPSSLVSLLVLLCLVVDDPSSNVSNLVNLVVSLPDPSRDPSNNVSSVNND

Solvent-accessible surface area (backbone atoms only — not comparable to full-atom values): 5227 Å² total; per-residue (Å²): 128,90,63,73,65,61,58,55,58,42,54,55,49,54,58,56,42,63,68,49,60,74,54,92,76,44,58,56,42,45,53,54,44,52,49,35,59,64,35,32,78,80,38,46,71,61,23,30,60,51,31,60,68,42,56,58,44,73,75,44,59,69,76,59,25,53,46,41,41,57,32,50,53,57,51,65,67,42,87,80,55,44,70,66,35,44,59,41,44,62,70,24,100

pLDDT: mean 79.7, std 16.36, range [40.81, 96.56]

Mean predicted aligned error: 6.82 Å

Secondary structure (DSSP, 8-state):
---THHHHHHHHHHHHHHHHTT-TTSHHHHHHHHHHHHHHTT-HHHHHHHHGGGGGGGGS-HHHHHHHHHHHHHHHT-TTS-HHHHHHHHTT-